Protein AF-A0A3P7KI62-F1 (afdb_monomer_lite)

Sequence (152 aa):
MSGDSGEGSSQSQPSQFEWELCRENVKPLKTGRRIDAINEALAHTTYGSKAETLANQKFNEMMGKCETADDPLKFCLEFCKWFEQTFPHGRQRLFYSLLWKVVHKYAKCPEYLDDERMLRIWENLADNSLGHGWEIYQHANTIGSLLRLAIV

Foldseek 3Di:
DDDDDDDDDDDDDPDPCPVVVCPVQQDDDPVDADPVLVVQLVVCPPDDPSVLVVLVVLLVVLVVCLVPDPDSLVSVVVSVVVCCSNPRGDDLVSLLVSLVVVCVPPLLPPVQLPPVSLVVSLVSNLVSVVPCSVVSVVVSVVSSSPVPPVPD

InterPro domains:
  IPR013212 Mad3/Bub1 homology region 1 [PF08311] (57-144)
  IPR013212 Mad3/Bub1 homology region 1 [SM00777] (51-151)
  IPR015661 Mitotic spindle checkpoint protein Bub1/Mad3 [PTHR14030] (18-129)

Organism: Strongylus vulgaris (NCBI:txid40348)

Radius of gyration: 21.15 Å; chains: 1; bounding box: 42×25×90 Å

pLDDT: mean 77.01, std 21.83, range [34.0, 98.0]

Secondary structure (DSSP, 8-state):
---------------TTHHHHTTTS----TT---HHHHHHHHH----THHHHHHHHHHHHHHHHHHTT-S-HHHHHHHHHHHHHHH-SSS-HHHHHHHHHHHHHHHTT-GGGTT-HHHHHHHHHHHHTSTT-HHHHHHHHHHTTTTTTTT--

Structure (mmCIF, N/CA/C/O backbone):
data_AF-A0A3P7KI62-F1
#
_entry.id   AF-A0A3P7KI62-F1
#
loop_
_atom_site.group_PDB
_atom_site.id
_atom_site.type_symbol
_atom_site.label_atom_id
_atom_site.label_alt_id
_atom_site.label_comp_id
_atom_site.label_asym_id
_atom_site.label_entity_id
_atom_site.label_seq_id
_atom_site.pdbx_PDB_ins_code
_atom_site.Cartn_x
_atom_site.Cartn_y
_atom_site.Cartn_z
_atom_site.occupancy
_atom_site.B_iso_or_equiv
_atom_site.auth_seq_id
_atom_site.auth_comp_id
_atom_site.auth_asym_id
_atom_site.auth_atom_id
_atom_site.pdbx_PDB_model_num
ATOM 1 N N . MET A 1 1 ? -17.156 3.854 66.771 1.00 38.97 1 MET A N 1
ATOM 2 C CA . MET A 1 1 ? -18.585 3.579 66.508 1.00 38.97 1 MET A CA 1
ATOM 3 C C . MET A 1 1 ? -19.069 4.748 65.669 1.00 38.97 1 MET A C 1
ATOM 5 O O . MET A 1 1 ? -18.986 5.852 66.175 1.00 38.97 1 MET A O 1
ATOM 9 N N . SER A 1 2 ? -19.441 4.684 64.398 1.00 38.88 2 SER A N 1
ATOM 10 C CA . SER A 1 2 ? -19.669 3.642 63.385 1.00 38.88 2 SER A CA 1
ATOM 11 C C . SER A 1 2 ? -19.630 4.429 62.047 1.00 38.88 2 SER A C 1
ATOM 13 O O . SER A 1 2 ? -20.034 5.584 62.048 1.00 38.88 2 SER A O 1
ATOM 15 N N . GLY A 1 3 ? -18.948 4.010 60.980 1.00 38.94 3 GLY A N 1
ATOM 16 C CA . GLY A 1 3 ? -19.389 2.991 60.025 1.00 38.94 3 GLY A CA 1
ATOM 17 C C . GLY A 1 3 ? -20.140 3.639 58.846 1.00 38.94 3 GLY A C 1
ATOM 18 O O . GLY A 1 3 ? -21.298 3.985 59.024 1.00 38.94 3 GLY A O 1
ATOM 19 N N . ASP A 1 4 ? -19.485 3.781 57.687 1.00 35.12 4 ASP A N 1
ATOM 20 C CA . ASP A 1 4 ? -20.095 4.052 56.364 1.00 35.12 4 ASP A CA 1
ATOM 21 C C . ASP A 1 4 ? -19.086 3.565 55.290 1.00 35.12 4 ASP A C 1
ATOM 23 O O . ASP A 1 4 ? -18.018 4.153 55.137 1.00 35.12 4 ASP A O 1
ATOM 27 N N . SER A 1 5 ? -19.109 2.297 54.848 1.00 43.84 5 SER A N 1
ATOM 28 C CA . SER A 1 5 ? -19.938 1.727 53.762 1.00 43.84 5 SER A CA 1
ATOM 29 C C . SER A 1 5 ? -19.820 2.571 52.481 1.00 43.84 5 SER A C 1
ATOM 31 O O . SER A 1 5 ? -20.516 3.552 52.324 1.00 43.84 5 SER A O 1
ATOM 33 N N . GLY A 1 6 ? -18.888 2.336 51.556 1.00 38.03 6 GLY A N 1
ATOM 34 C CA . GLY A 1 6 ? -18.730 1.094 50.800 1.00 38.03 6 GLY A CA 1
ATOM 35 C C . GLY A 1 6 ? -19.489 1.159 49.464 1.00 38.03 6 GLY A C 1
ATOM 36 O O . GLY A 1 6 ? -20.348 0.318 49.222 1.00 38.03 6 GLY A O 1
ATOM 37 N N . GLU A 1 7 ? -19.208 2.146 48.602 1.00 36.50 7 GLU A N 1
ATOM 38 C CA . GLU A 1 7 ? -19.772 2.210 47.243 1.00 36.50 7 GLU A CA 1
ATOM 39 C C . GLU A 1 7 ? -19.039 1.237 46.306 1.00 36.50 7 GLU A C 1
ATOM 41 O O . GLU A 1 7 ? -17.955 1.503 45.786 1.00 36.50 7 GLU A O 1
ATOM 46 N N . GLY A 1 8 ? -19.650 0.069 46.100 1.00 34.00 8 GLY A N 1
ATOM 47 C CA . GLY A 1 8 ? -19.269 -0.879 45.060 1.00 34.00 8 GLY A CA 1
ATOM 48 C C . GLY A 1 8 ? -19.685 -0.358 43.686 1.00 34.00 8 GLY A C 1
ATOM 49 O O . GLY A 1 8 ? -20.855 -0.425 43.313 1.00 34.00 8 GLY A O 1
ATOM 50 N N . SER A 1 9 ? -18.717 0.142 42.918 1.00 36.84 9 SER A N 1
ATOM 51 C CA . SER A 1 9 ? -18.904 0.459 41.502 1.00 36.84 9 SER A CA 1
ATOM 52 C C . SER A 1 9 ? -19.195 -0.837 40.742 1.00 36.84 9 SER A C 1
ATOM 54 O O . SER A 1 9 ? -18.343 -1.720 40.631 1.00 36.84 9 SER A O 1
ATOM 56 N N . SER A 1 10 ? -20.436 -0.980 40.278 1.00 39.41 10 SER A N 1
ATOM 57 C CA . SER A 1 10 ? -20.896 -2.132 39.506 1.00 39.41 10 SER A CA 1
ATOM 58 C C . SER A 1 10 ? -20.161 -2.165 38.167 1.00 39.41 10 SER A C 1
ATOM 60 O O . SER A 1 10 ? -20.493 -1.419 37.249 1.00 39.41 10 SER A O 1
ATOM 62 N N . GLN A 1 11 ? -19.145 -3.023 38.059 1.00 39.81 11 GLN A N 1
ATOM 63 C CA . GLN A 1 11 ? -18.548 -3.381 36.778 1.00 39.81 11 GLN A CA 1
ATOM 64 C C . GLN A 1 11 ? -19.607 -4.109 35.946 1.00 39.81 11 GLN A C 1
ATOM 66 O O . GLN A 1 11 ? -19.951 -5.261 36.215 1.00 39.81 11 GLN A O 1
ATOM 71 N N . SER A 1 12 ? -20.142 -3.420 34.942 1.00 45.00 12 SER A N 1
ATOM 72 C CA . SER A 1 12 ? -20.958 -4.013 33.891 1.00 45.00 12 SER A CA 1
ATOM 73 C C . SER A 1 12 ? -20.132 -5.074 33.162 1.00 45.00 12 SER A C 1
ATOM 75 O O . SER A 1 12 ? -19.162 -4.772 32.468 1.00 45.00 12 SER A O 1
ATOM 77 N N . GLN A 1 13 ? -20.503 -6.339 33.358 1.00 43.16 13 GLN A N 1
ATOM 78 C CA . GLN A 1 13 ? -19.991 -7.463 32.578 1.00 43.16 13 GLN A CA 1
ATOM 79 C C . GLN A 1 13 ? -20.260 -7.205 31.083 1.00 43.16 13 GLN A C 1
ATOM 81 O O . GLN A 1 13 ? -21.375 -6.790 30.748 1.00 43.16 13 GLN A O 1
ATOM 86 N N . PRO A 1 14 ? -19.291 -7.445 30.179 1.00 41.69 14 PRO A N 1
ATOM 87 C CA . PRO A 1 14 ? -19.517 -7.302 28.747 1.00 41.69 14 PRO A CA 1
ATOM 88 C C . PRO A 1 14 ? -20.586 -8.311 28.317 1.00 41.69 14 PRO A C 1
ATOM 90 O O . PRO A 1 14 ? -20.414 -9.525 28.436 1.00 41.69 14 PRO A O 1
ATOM 93 N N . SER A 1 15 ? -21.734 -7.795 27.878 1.00 46.56 15 SER A N 1
ATOM 94 C CA . SER A 1 15 ? -22.857 -8.611 27.435 1.00 46.56 15 SER A CA 1
ATOM 95 C C . SER A 1 15 ? -22.438 -9.478 26.250 1.00 46.56 15 SER A C 1
ATOM 97 O O . SER A 1 15 ? -21.866 -8.977 25.283 1.00 46.56 15 SER A O 1
ATOM 99 N N . GLN A 1 16 ? -22.796 -10.760 26.308 1.00 47.66 16 GLN A N 1
ATOM 100 C CA . GLN A 1 16 ? -22.529 -11.855 25.359 1.00 47.66 16 GLN A CA 1
ATOM 101 C C . GLN A 1 16 ? -23.046 -11.630 23.912 1.00 47.66 16 GLN A C 1
ATOM 103 O O . GLN A 1 16 ? -23.108 -12.563 23.116 1.00 47.66 16 GLN A O 1
ATOM 108 N N . PHE A 1 17 ? -23.414 -10.398 23.558 1.00 45.78 17 PHE A N 1
ATOM 109 C CA . PHE A 1 17 ? -24.143 -10.008 22.353 1.00 45.78 17 PHE A CA 1
ATOM 110 C C . PHE A 1 17 ? -23.451 -8.915 21.519 1.00 45.78 17 PHE A C 1
ATOM 112 O O . PHE A 1 17 ? -23.975 -8.531 20.477 1.00 45.78 17 PHE A O 1
ATOM 119 N N . GLU A 1 18 ? -22.253 -8.445 21.890 1.00 51.44 18 GLU A N 1
ATOM 120 C CA . GLU A 1 18 ? -21.515 -7.471 21.058 1.00 51.44 18 GLU A CA 1
ATOM 121 C C . GLU A 1 18 ? -21.173 -8.020 19.659 1.00 51.44 18 GLU A C 1
ATOM 123 O O . GLU A 1 18 ? -21.151 -7.276 18.679 1.00 51.44 18 GLU A O 1
ATOM 128 N N . TRP A 1 19 ? -20.998 -9.341 19.532 1.00 51.25 19 TRP A N 1
ATOM 129 C CA . TRP A 1 19 ? -20.754 -10.001 18.247 1.00 51.25 19 TRP A CA 1
ATOM 130 C C . TRP A 1 19 ? -21.952 -9.913 17.285 1.00 51.25 19 TRP A C 1
ATOM 132 O O . TRP A 1 19 ? -21.752 -9.925 16.069 1.00 51.25 19 TRP A O 1
ATOM 142 N N . GLU A 1 20 ? -23.185 -9.790 17.793 1.00 51.38 20 GLU A N 1
ATOM 143 C CA . GLU A 1 20 ? -24.384 -9.673 16.955 1.00 51.38 20 GLU A CA 1
ATOM 144 C C . GLU A 1 20 ? -24.512 -8.284 16.324 1.00 51.38 20 GLU A C 1
ATOM 146 O O . GLU A 1 20 ? -24.945 -8.186 15.176 1.00 51.38 20 GLU A O 1
ATOM 151 N N . LEU A 1 21 ? -24.045 -7.238 17.017 1.00 51.09 21 LEU A N 1
ATOM 152 C CA . LEU A 1 21 ? -24.010 -5.850 16.531 1.00 51.09 21 LEU A CA 1
ATOM 153 C C . LEU A 1 21 ? -22.943 -5.616 15.449 1.00 51.09 21 LEU A C 1
ATOM 155 O O . LEU A 1 21 ? -23.073 -4.706 14.631 1.00 51.09 21 LEU A O 1
ATOM 159 N N . CYS A 1 22 ? -21.894 -6.442 15.400 1.00 46.94 22 CYS A N 1
ATOM 160 C CA . CYS A 1 22 ? -20.829 -6.321 14.401 1.00 46.94 22 CYS A CA 1
ATOM 161 C C . CYS A 1 22 ? -21.088 -7.108 13.108 1.00 46.94 22 CYS A C 1
ATOM 163 O O . CYS A 1 22 ? -20.326 -6.945 12.154 1.00 46.94 22 CYS A O 1
ATOM 165 N N . ARG A 1 23 ? -22.142 -7.937 13.031 1.00 46.59 23 ARG A N 1
ATOM 166 C CA . ARG A 1 23 ? -22.407 -8.762 11.835 1.00 46.59 23 ARG A CA 1
ATOM 167 C C . ARG A 1 23 ? -22.720 -7.941 10.581 1.00 46.59 23 ARG A C 1
ATOM 169 O O . ARG A 1 23 ? -22.353 -8.374 9.494 1.00 46.59 23 ARG A O 1
ATOM 176 N N . GLU A 1 24 ? -23.327 -6.762 10.714 1.00 45.81 24 GLU A N 1
ATOM 177 C CA . GLU A 1 24 ? -23.749 -5.956 9.555 1.00 45.81 24 GLU A CA 1
ATOM 178 C C . GLU A 1 24 ? -22.660 -5.031 8.974 1.00 45.81 24 GLU A C 1
ATOM 180 O O . GLU A 1 24 ? -22.816 -4.545 7.859 1.00 45.81 24 GLU A O 1
ATOM 185 N N . ASN A 1 25 ? -21.527 -4.816 9.662 1.00 49.38 25 ASN A N 1
ATOM 186 C CA . ASN A 1 25 ? -20.510 -3.825 9.252 1.00 49.38 25 ASN A CA 1
ATOM 187 C C . ASN A 1 25 ? -19.210 -4.423 8.680 1.00 49.38 25 ASN A C 1
ATOM 189 O O . ASN A 1 25 ? -18.296 -3.700 8.275 1.00 49.38 25 ASN A O 1
ATOM 193 N N . VAL A 1 26 ? -19.115 -5.748 8.607 1.00 50.25 26 VAL A N 1
ATOM 194 C CA . VAL A 1 26 ? -17.944 -6.469 8.098 1.00 50.25 26 VAL A CA 1
ATOM 195 C C . VAL A 1 26 ? -17.918 -6.370 6.570 1.00 50.25 26 VAL A C 1
ATOM 197 O O . VAL A 1 26 ? -18.668 -7.067 5.893 1.00 50.25 26 VAL A O 1
ATOM 200 N N . LYS A 1 27 ? -17.005 -5.562 6.002 1.00 52.53 27 LYS A N 1
ATOM 201 C CA . LYS A 1 27 ? -16.694 -5.641 4.560 1.00 52.53 27 LYS A CA 1
ATOM 202 C C . LYS A 1 27 ? -16.353 -7.104 4.220 1.00 52.53 27 LYS A C 1
ATOM 204 O O . LYS A 1 27 ? -15.416 -7.641 4.831 1.00 52.53 27 LYS A O 1
ATOM 209 N N . PRO A 1 28 ? -17.063 -7.759 3.286 1.00 49.50 28 PRO A N 1
ATOM 210 C CA . PRO A 1 28 ? -16.681 -9.088 2.835 1.00 49.50 28 PRO A CA 1
ATOM 211 C C . PRO A 1 28 ? -15.280 -9.003 2.222 1.00 49.50 28 PRO A C 1
ATOM 213 O O . PRO A 1 28 ? -15.081 -8.332 1.211 1.00 49.50 28 PRO A O 1
ATOM 216 N N . LEU A 1 29 ? -14.289 -9.633 2.855 1.00 52.78 29 LEU A N 1
ATOM 217 C CA . LEU A 1 29 ? -12.970 -9.799 2.245 1.00 52.78 29 LEU A CA 1
ATOM 218 C C . LEU A 1 29 ? -13.045 -10.997 1.301 1.00 52.78 29 LEU A C 1
ATOM 220 O O . LEU A 1 29 ? -13.525 -12.060 1.699 1.00 52.78 29 LEU A O 1
ATOM 224 N N . LYS A 1 30 ? -12.532 -10.850 0.076 1.00 48.75 30 LYS A N 1
ATOM 225 C CA . LYS A 1 30 ? -12.565 -11.895 -0.967 1.00 48.75 30 LYS A CA 1
ATOM 226 C C . LYS A 1 30 ? -11.851 -13.201 -0.560 1.00 48.75 30 LYS A C 1
ATOM 228 O O . LYS A 1 30 ? -12.060 -14.220 -1.204 1.00 48.75 30 LYS A O 1
ATOM 233 N N . THR A 1 31 ? -11.041 -13.194 0.504 1.00 48.09 31 THR A N 1
ATOM 234 C CA . THR A 1 31 ? -10.217 -14.338 0.946 1.00 48.09 31 THR A CA 1
ATOM 235 C C . THR A 1 31 ? -10.523 -14.848 2.363 1.00 48.09 31 THR A C 1
ATOM 237 O O . THR A 1 31 ? -9.773 -15.671 2.882 1.00 48.09 31 THR A O 1
ATOM 240 N N . GLY A 1 32 ? -11.600 -14.385 3.011 1.00 53.75 32 GLY A N 1
ATOM 241 C CA . GLY A 1 32 ? -11.902 -14.733 4.410 1.00 53.75 32 GLY A CA 1
ATOM 242 C C . GLY A 1 32 ? -10.949 -14.083 5.433 1.00 53.75 32 GLY A C 1
ATOM 243 O O . GLY A 1 32 ? -9.934 -13.487 5.073 1.00 53.75 32 GLY A O 1
ATOM 244 N N . ARG A 1 33 ? -11.294 -14.148 6.729 1.00 61.47 33 ARG A N 1
ATOM 245 C CA . ARG A 1 33 ? -10.508 -13.580 7.849 1.00 61.47 33 ARG A CA 1
ATOM 246 C C . ARG A 1 33 ? -10.012 -14.682 8.778 1.00 61.47 33 ARG A C 1
ATOM 248 O O . ARG A 1 33 ? -10.733 -15.640 9.038 1.00 61.47 33 ARG A O 1
ATOM 255 N N . ARG A 1 34 ? -8.812 -14.510 9.341 1.00 60.78 34 ARG A N 1
ATOM 256 C CA . ARG A 1 34 ? -8.352 -15.324 10.476 1.00 60.78 34 ARG A CA 1
ATOM 257 C C . ARG A 1 34 ? -9.121 -14.922 11.737 1.00 60.78 34 ARG A C 1
ATOM 259 O O . ARG A 1 34 ? -9.244 -13.733 12.013 1.00 60.78 34 ARG A O 1
ATOM 266 N N . ILE A 1 35 ? -9.600 -15.905 12.500 1.00 55.03 35 ILE A N 1
ATOM 267 C CA . ILE A 1 35 ? -10.391 -15.693 13.727 1.00 55.03 35 ILE A CA 1
ATOM 268 C C . ILE A 1 35 ? -9.589 -14.902 14.777 1.00 55.03 35 ILE A C 1
ATOM 270 O O . ILE A 1 35 ? -10.132 -13.993 15.398 1.00 55.03 35 ILE A O 1
ATOM 274 N N . ASP A 1 36 ? -8.284 -15.159 14.894 1.00 55.53 36 ASP A N 1
ATOM 275 C CA . ASP A 1 36 ? -7.394 -14.446 15.827 1.00 55.53 36 ASP A CA 1
ATOM 276 C C . ASP A 1 36 ? -7.367 -12.931 15.568 1.00 55.53 36 ASP A C 1
ATOM 278 O O . ASP A 1 36 ? -7.424 -12.138 16.503 1.00 55.53 36 ASP A O 1
ATOM 282 N N . ALA A 1 37 ? -7.366 -12.526 14.293 1.00 55.09 37 ALA A N 1
ATOM 283 C CA . ALA A 1 37 ? -7.365 -11.119 13.896 1.00 55.09 37 ALA A CA 1
ATOM 284 C C . ALA A 1 37 ? -8.700 -10.426 14.208 1.00 55.09 37 ALA A C 1
ATOM 286 O O . ALA A 1 37 ? -8.725 -9.231 14.485 1.00 55.09 37 ALA A O 1
ATOM 287 N N . ILE A 1 38 ? -9.813 -11.170 14.195 1.00 55.94 38 ILE A N 1
ATOM 288 C CA . ILE A 1 38 ? -11.115 -10.643 14.621 1.00 55.94 38 ILE A CA 1
ATOM 289 C C . ILE A 1 38 ? -11.081 -10.364 16.127 1.00 55.94 38 ILE A C 1
ATOM 291 O O . ILE A 1 38 ? -11.469 -9.278 16.546 1.00 55.94 38 ILE A O 1
ATOM 295 N N . ASN A 1 39 ? -10.574 -11.305 16.927 1.00 54.84 39 ASN A N 1
ATOM 296 C CA . ASN A 1 39 ? -10.475 -11.143 18.379 1.00 54.84 39 ASN A CA 1
ATOM 297 C C . ASN A 1 39 ? -9.545 -9.984 18.764 1.00 54.84 39 ASN A C 1
ATOM 299 O O . ASN A 1 39 ? -9.877 -9.198 19.648 1.00 54.84 39 ASN A O 1
ATOM 303 N N . GLU A 1 40 ? -8.416 -9.838 18.071 1.00 57.41 40 GLU A N 1
ATOM 304 C CA . GLU A 1 40 ? -7.474 -8.740 18.292 1.00 57.41 40 GLU A CA 1
ATOM 305 C C . GLU A 1 40 ? -8.065 -7.382 17.879 1.00 57.41 40 GLU A C 1
ATOM 307 O O . GLU A 1 40 ? -7.937 -6.414 18.623 1.00 57.41 40 GLU A O 1
ATOM 312 N N . ALA A 1 41 ? -8.791 -7.305 16.758 1.00 55.06 41 ALA A N 1
ATOM 313 C CA . ALA A 1 41 ? -9.471 -6.080 16.328 1.00 55.06 41 ALA A CA 1
ATOM 314 C C . ALA A 1 41 ? -10.652 -5.685 17.237 1.00 55.06 41 ALA A C 1
ATOM 316 O O . ALA A 1 41 ? -10.918 -4.495 17.408 1.00 55.06 41 ALA A O 1
ATOM 317 N N . LEU A 1 42 ? -11.353 -6.659 17.830 1.00 55.06 42 LEU A N 1
ATOM 318 C CA . LEU A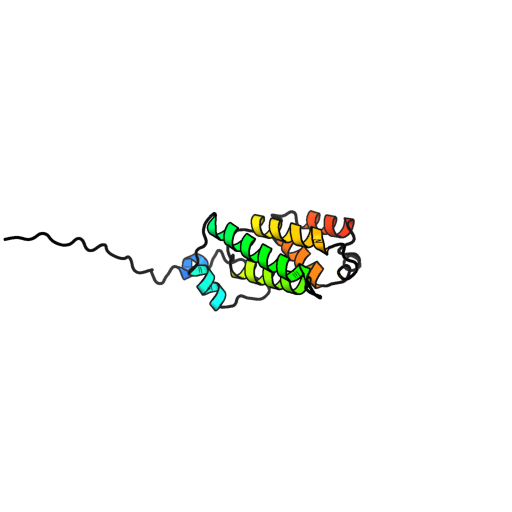 1 42 ? -12.411 -6.413 18.818 1.00 55.06 42 LEU A CA 1
ATOM 319 C C . LEU A 1 42 ? -11.822 -5.932 20.156 1.00 55.06 42 LEU A C 1
ATOM 321 O O . LEU A 1 42 ? -12.307 -4.953 20.724 1.00 55.06 42 LEU A O 1
ATOM 325 N N . ALA A 1 43 ? -10.738 -6.561 20.625 1.00 54.81 43 ALA A N 1
ATOM 326 C CA . ALA A 1 43 ? -10.041 -6.179 21.856 1.00 54.81 43 ALA A CA 1
ATOM 327 C C . ALA A 1 43 ? -9.340 -4.815 21.730 1.00 54.81 43 ALA A C 1
ATOM 329 O O . ALA A 1 43 ? -9.387 -3.984 22.639 1.00 54.81 43 ALA A O 1
ATOM 330 N N . HIS A 1 44 ? -8.727 -4.553 20.575 1.00 52.50 44 HIS A N 1
ATOM 331 C CA . HIS A 1 44 ? -8.110 -3.281 20.223 1.00 52.50 44 HIS A CA 1
ATOM 332 C C . HIS A 1 44 ? -9.058 -2.462 19.370 1.00 52.50 44 HIS A C 1
ATOM 334 O O . HIS A 1 44 ? -8.822 -2.158 18.200 1.00 52.50 44 HIS A O 1
ATOM 340 N N . THR A 1 45 ? -10.118 -2.025 20.028 1.00 51.56 45 THR A N 1
ATOM 341 C CA . THR A 1 45 ? -10.909 -0.886 19.613 1.00 51.56 45 THR A CA 1
ATOM 342 C C . THR A 1 45 ? -9.996 0.355 19.502 1.00 51.56 45 THR A C 1
ATOM 344 O O . THR A 1 45 ? -9.828 1.167 20.414 1.00 51.56 45 THR A O 1
ATOM 347 N N . THR A 1 46 ? -9.290 0.471 18.378 1.00 53.19 46 THR A N 1
ATOM 348 C CA . THR A 1 46 ? -8.255 1.483 18.167 1.00 53.19 46 THR A CA 1
ATOM 349 C C . THR A 1 46 ? -8.934 2.722 17.585 1.00 53.19 46 THR A C 1
ATOM 351 O O . THR A 1 46 ? -8.844 3.040 16.398 1.00 53.19 46 THR A O 1
ATOM 354 N N . TYR A 1 47 ? -9.723 3.408 18.411 1.00 56.56 47 TYR A N 1
ATOM 355 C CA . TYR A 1 47 ? -10.439 4.609 17.986 1.00 56.56 47 TYR A CA 1
ATOM 356 C C . TYR A 1 47 ? -9.507 5.835 17.919 1.00 56.56 47 TYR A C 1
ATOM 358 O O . TYR A 1 47 ? -8.563 5.988 18.696 1.00 56.56 47 TYR A O 1
ATOM 366 N N . GLY A 1 48 ? -9.774 6.731 16.961 1.00 66.56 48 GLY A N 1
ATOM 367 C CA . GLY A 1 48 ? -9.125 8.046 16.852 1.00 66.56 48 GLY A CA 1
ATOM 368 C C . GLY A 1 48 ? -7.631 8.038 16.485 1.00 66.56 48 GLY A C 1
ATOM 369 O O . GLY A 1 48 ? -7.187 7.247 15.647 1.00 66.56 48 GLY A O 1
ATOM 370 N N . SER A 1 49 ? -6.870 8.955 17.092 1.00 74.00 49 SER A N 1
ATOM 371 C CA . SER A 1 49 ? -5.455 9.243 16.790 1.00 74.00 49 SER A CA 1
ATOM 372 C C . SER A 1 49 ? -4.516 8.044 17.001 1.00 74.00 49 SER A C 1
ATOM 374 O O . SER A 1 49 ? -3.586 7.855 16.222 1.00 74.00 49 SER A O 1
ATOM 376 N N . LYS A 1 50 ? -4.796 7.160 17.971 1.00 81.81 50 LYS A N 1
ATOM 377 C CA . LYS A 1 50 ? -3.928 6.004 18.272 1.00 81.81 50 LYS A CA 1
ATOM 378 C C . LYS A 1 50 ? -3.790 5.024 17.101 1.00 81.81 50 LYS A C 1
ATOM 380 O O . LYS A 1 50 ? -2.702 4.511 16.871 1.00 81.81 50 LYS A O 1
ATOM 385 N N . ALA A 1 51 ? -4.857 4.797 16.333 1.00 82.88 51 ALA A N 1
ATOM 386 C CA . ALA A 1 51 ? -4.807 3.922 15.156 1.00 82.88 51 ALA A CA 1
ATOM 387 C C . ALA A 1 51 ? -4.019 4.531 14.001 1.00 82.88 51 ALA A C 1
ATOM 389 O O . ALA A 1 51 ? -3.336 3.815 13.278 1.00 82.88 51 ALA A O 1
ATOM 390 N N . GLU A 1 52 ? -4.107 5.849 13.826 1.00 89.31 52 GLU A N 1
ATOM 391 C CA . GLU A 1 52 ? -3.316 6.538 12.812 1.00 89.31 52 GLU A CA 1
ATOM 392 C C . GLU A 1 52 ? -1.830 6.485 13.161 1.00 89.31 52 GLU A C 1
ATOM 394 O O . GLU A 1 52 ? -1.014 6.168 12.298 1.00 89.31 52 GLU A O 1
ATOM 399 N N . THR A 1 53 ? -1.487 6.693 14.434 1.00 90.94 53 THR A N 1
ATOM 400 C CA . THR A 1 53 ? -0.123 6.500 14.933 1.00 90.94 53 THR A CA 1
ATOM 401 C C . THR A 1 53 ? 0.357 5.069 14.699 1.00 90.94 53 THR A C 1
ATOM 403 O O . THR A 1 53 ? 1.426 4.890 14.126 1.00 90.94 53 THR A O 1
ATOM 406 N N . LEU A 1 54 ? -0.441 4.058 15.060 1.00 92.38 54 LEU A N 1
ATOM 407 C CA . LEU A 1 54 ? -0.094 2.646 14.862 1.00 92.38 54 LEU A CA 1
ATOM 408 C C . LEU A 1 54 ? 0.130 2.307 13.379 1.00 92.38 54 LEU A C 1
ATOM 410 O O . LEU A 1 54 ? 1.130 1.686 13.028 1.00 92.38 54 LEU A O 1
ATOM 414 N N . ALA A 1 55 ? -0.769 2.748 12.497 1.00 93.88 55 ALA A N 1
ATOM 415 C CA . ALA A 1 55 ? -0.647 2.525 11.060 1.00 93.88 55 ALA A CA 1
ATOM 416 C C . ALA A 1 55 ? 0.601 3.193 10.473 1.00 93.88 55 ALA A C 1
ATOM 418 O O . ALA A 1 55 ? 1.327 2.561 9.708 1.00 93.88 55 ALA A O 1
ATOM 419 N N . ASN A 1 56 ? 0.879 4.446 10.847 1.00 95.44 56 ASN A N 1
ATOM 420 C CA . ASN A 1 56 ? 2.069 5.158 10.380 1.00 95.44 56 ASN A CA 1
ATOM 421 C C . ASN A 1 56 ? 3.360 4.546 10.939 1.00 95.44 56 ASN A C 1
ATOM 423 O O . ASN A 1 56 ? 4.336 4.433 10.204 1.00 95.44 56 ASN A O 1
ATOM 427 N N . GLN A 1 57 ? 3.373 4.105 12.200 1.00 96.19 57 GLN A N 1
ATOM 428 C CA . GLN A 1 57 ? 4.507 3.376 12.776 1.00 96.19 57 GLN A CA 1
ATOM 429 C C . GLN A 1 57 ? 4.779 2.098 11.986 1.00 96.19 57 GLN A C 1
ATOM 431 O O . GLN A 1 57 ? 5.895 1.901 11.504 1.00 96.19 57 GLN A O 1
ATOM 436 N N . LYS A 1 58 ? 3.744 1.280 11.758 1.00 96.88 58 LYS A N 1
ATOM 437 C CA . LYS A 1 58 ? 3.893 0.034 11.006 1.00 96.88 58 LYS A CA 1
ATOM 438 C C . LYS A 1 58 ? 4.322 0.265 9.560 1.00 96.88 58 LYS A C 1
ATOM 440 O O . LYS A 1 58 ? 5.123 -0.496 9.020 1.00 96.88 58 LYS A O 1
ATOM 445 N N . PHE A 1 59 ? 3.814 1.330 8.947 1.00 98.00 59 PHE A N 1
ATOM 446 C CA . PHE A 1 59 ? 4.212 1.752 7.612 1.00 98.00 59 PHE A CA 1
ATOM 447 C C . PHE A 1 59 ? 5.692 2.147 7.562 1.00 98.00 59 PHE A C 1
ATOM 449 O O . PHE A 1 59 ? 6.416 1.680 6.690 1.00 98.00 59 PHE A O 1
ATOM 456 N N . ASN A 1 60 ? 6.164 2.951 8.516 1.00 97.88 60 ASN A N 1
ATOM 457 C CA . ASN A 1 60 ? 7.563 3.376 8.575 1.00 97.88 60 ASN A CA 1
ATOM 458 C C . ASN A 1 60 ? 8.510 2.190 8.810 1.00 97.88 60 ASN A C 1
ATOM 460 O O . ASN A 1 60 ? 9.543 2.103 8.153 1.00 97.88 60 ASN A O 1
ATOM 464 N N . GLU A 1 61 ? 8.142 1.244 9.682 1.00 97.56 61 GLU A N 1
ATOM 465 C CA . GLU A 1 61 ? 8.887 -0.011 9.865 1.00 97.56 61 GLU A CA 1
ATOM 466 C C . GLU A 1 61 ? 8.993 -0.806 8.559 1.00 97.56 61 GLU A C 1
ATOM 468 O O . GLU A 1 61 ? 10.064 -1.302 8.211 1.00 97.56 61 GLU A O 1
ATOM 473 N N . MET A 1 62 ? 7.879 -0.937 7.832 1.00 97.75 62 MET A N 1
ATOM 474 C CA . MET A 1 62 ? 7.847 -1.614 6.538 1.00 97.75 62 MET A CA 1
ATOM 475 C C . MET A 1 62 ? 8.749 -0.902 5.524 1.00 97.75 62 MET A C 1
ATOM 477 O O . MET A 1 62 ? 9.561 -1.558 4.873 1.00 97.75 62 MET A O 1
ATOM 481 N N . MET A 1 63 ? 8.668 0.427 5.430 1.00 97.50 63 MET A N 1
ATOM 482 C CA . MET A 1 63 ? 9.482 1.207 4.497 1.00 97.50 63 MET A CA 1
ATOM 483 C C . MET A 1 63 ? 10.974 1.111 4.814 1.00 97.50 63 MET A C 1
ATOM 485 O O . MET A 1 63 ? 11.757 0.949 3.884 1.00 97.50 63 MET A O 1
ATOM 489 N N . GLY A 1 64 ? 11.356 1.125 6.095 1.00 97.12 64 GLY A N 1
ATOM 490 C CA . GLY A 1 64 ? 12.745 0.921 6.513 1.00 97.12 64 GLY A CA 1
ATOM 491 C C . GLY A 1 64 ? 13.278 -0.464 6.134 1.00 97.12 64 GLY A C 1
ATOM 492 O O . GLY A 1 64 ? 14.403 -0.581 5.664 1.00 97.12 64 GLY A O 1
ATOM 493 N N . LYS A 1 65 ? 12.458 -1.521 6.241 1.00 95.81 65 LYS A N 1
ATOM 494 C CA . LYS A 1 65 ? 12.835 -2.858 5.741 1.00 95.81 65 LYS A CA 1
ATOM 495 C C . LYS A 1 65 ? 13.008 -2.880 4.225 1.00 95.81 65 LYS A C 1
ATOM 497 O O . LYS A 1 65 ? 13.894 -3.562 3.728 1.00 95.81 65 LYS A O 1
ATOM 502 N N . CYS A 1 66 ? 12.180 -2.137 3.495 1.00 95.38 66 CYS A N 1
ATOM 503 C CA . CYS A 1 66 ? 12.263 -2.083 2.040 1.00 95.38 66 CYS A CA 1
ATOM 504 C C . CYS A 1 66 ? 13.544 -1.415 1.520 1.00 95.38 66 CYS A C 1
ATOM 506 O O . CYS A 1 66 ? 13.897 -1.638 0.371 1.00 95.38 66 CYS A O 1
ATOM 508 N N . GLU A 1 67 ? 14.225 -0.583 2.312 1.00 93.69 67 GLU A N 1
ATOM 509 C CA . GLU A 1 67 ? 15.446 0.110 1.867 1.00 93.69 67 GLU A CA 1
ATOM 510 C C . GLU A 1 67 ? 16.637 -0.830 1.665 1.00 93.69 67 GLU A C 1
ATOM 512 O O . GLU A 1 67 ? 17.516 -0.532 0.862 1.00 93.69 67 GLU A O 1
ATOM 517 N N . THR A 1 68 ? 16.661 -1.959 2.372 1.00 93.19 68 THR A N 1
ATOM 518 C CA . THR A 1 68 ? 17.747 -2.947 2.311 1.00 93.19 68 THR A CA 1
ATOM 519 C C . THR A 1 68 ? 17.292 -4.300 1.772 1.00 93.19 68 THR A C 1
ATOM 521 O O . THR A 1 68 ? 18.080 -5.241 1.730 1.00 93.19 68 THR A O 1
ATOM 524 N N . ALA A 1 69 ? 16.021 -4.416 1.388 1.00 93.31 69 ALA A N 1
ATOM 525 C CA . ALA A 1 69 ? 15.447 -5.648 0.880 1.00 93.31 69 ALA A CA 1
ATOM 526 C C . ALA A 1 69 ? 15.696 -5.813 -0.620 1.00 93.31 69 ALA A C 1
ATOM 528 O O . ALA A 1 69 ? 15.487 -4.878 -1.387 1.00 93.31 69 ALA A O 1
ATOM 529 N N . ASP A 1 70 ? 15.993 -7.046 -1.031 1.00 92.00 70 ASP A N 1
ATOM 530 C CA . ASP A 1 70 ? 15.995 -7.437 -2.446 1.00 92.00 70 ASP A CA 1
ATOM 531 C C . ASP A 1 70 ? 14.573 -7.465 -3.038 1.00 92.00 70 ASP A C 1
ATOM 533 O O . ASP A 1 70 ? 14.391 -7.297 -4.239 1.00 92.00 70 ASP A O 1
ATOM 537 N N . ASP A 1 71 ? 13.553 -7.670 -2.190 1.00 93.81 71 ASP A N 1
ATOM 538 C CA . ASP A 1 71 ? 12.139 -7.730 -2.585 1.00 93.81 71 ASP A CA 1
ATOM 539 C C . ASP A 1 71 ? 11.224 -6.837 -1.708 1.00 93.81 71 ASP A C 1
ATOM 541 O O . ASP A 1 71 ? 10.498 -7.323 -0.830 1.00 93.81 71 ASP A O 1
ATOM 545 N N . PRO A 1 72 ? 11.247 -5.507 -1.921 1.00 96.19 72 PRO A N 1
ATOM 546 C CA . PRO A 1 72 ? 10.385 -4.531 -1.249 1.00 96.19 72 PRO A CA 1
ATOM 547 C C . PRO A 1 72 ? 8.878 -4.818 -1.323 1.00 96.19 72 PRO A C 1
ATOM 549 O O . PRO A 1 72 ? 8.153 -4.605 -0.343 1.00 96.19 72 PRO A O 1
ATOM 552 N N . LEU A 1 73 ? 8.369 -5.304 -2.464 1.00 95.81 73 LEU A N 1
ATOM 553 C CA . LEU A 1 73 ? 6.923 -5.488 -2.653 1.00 95.81 73 LEU A CA 1
ATOM 554 C C . LEU A 1 73 ? 6.339 -6.561 -1.738 1.00 95.81 73 LEU A C 1
ATOM 556 O O . LEU A 1 73 ? 5.181 -6.448 -1.326 1.00 95.81 73 LEU A O 1
ATOM 560 N N . LYS A 1 74 ? 7.136 -7.563 -1.354 1.00 95.88 74 LYS A N 1
ATOM 561 C CA . LYS A 1 74 ? 6.729 -8.552 -0.352 1.00 95.88 74 LYS A CA 1
ATOM 562 C C . LYS A 1 74 ? 6.311 -7.884 0.957 1.00 95.88 74 LYS A C 1
ATOM 564 O O . LYS A 1 74 ? 5.218 -8.150 1.458 1.00 95.88 74 LYS A O 1
ATOM 569 N N . PHE A 1 75 ? 7.136 -6.978 1.479 1.00 97.69 75 PHE A N 1
ATOM 570 C CA . PHE A 1 75 ? 6.839 -6.265 2.722 1.00 97.69 75 PHE A CA 1
ATOM 571 C C . PHE A 1 75 ? 5.649 -5.311 2.568 1.00 97.69 75 PHE A C 1
ATOM 573 O O . PHE A 1 75 ? 4.845 -5.174 3.491 1.00 97.69 75 PHE A O 1
ATOM 580 N N . CYS A 1 76 ? 5.483 -4.704 1.390 1.00 97.56 76 CYS A N 1
ATOM 581 C CA . CYS A 1 76 ? 4.319 -3.871 1.084 1.00 97.56 76 CYS A CA 1
ATOM 582 C C . CYS A 1 76 ? 3.009 -4.679 1.138 1.00 97.56 76 CYS A C 1
ATOM 584 O O . CYS A 1 76 ? 2.024 -4.226 1.722 1.00 97.56 76 CYS A O 1
ATOM 586 N N . LEU A 1 77 ? 2.989 -5.894 0.582 1.00 96.50 77 LEU A N 1
ATOM 587 C CA . LEU A 1 77 ? 1.820 -6.778 0.636 1.00 96.50 77 LEU A CA 1
ATOM 588 C C . LEU A 1 77 ? 1.555 -7.331 2.039 1.00 96.50 77 LEU A C 1
ATOM 590 O O . LEU A 1 77 ? 0.397 -7.453 2.439 1.00 96.50 77 LEU A O 1
ATOM 594 N N . GLU A 1 78 ? 2.601 -7.652 2.801 1.00 96.38 78 GLU A N 1
ATOM 595 C CA . GLU A 1 78 ? 2.465 -8.015 4.216 1.00 96.38 78 GLU A CA 1
ATOM 596 C C . GLU A 1 78 ? 1.837 -6.871 5.021 1.00 96.38 78 GLU A C 1
ATOM 598 O O . GLU A 1 78 ? 0.933 -7.110 5.823 1.00 96.38 78 GLU A O 1
ATOM 603 N N . PHE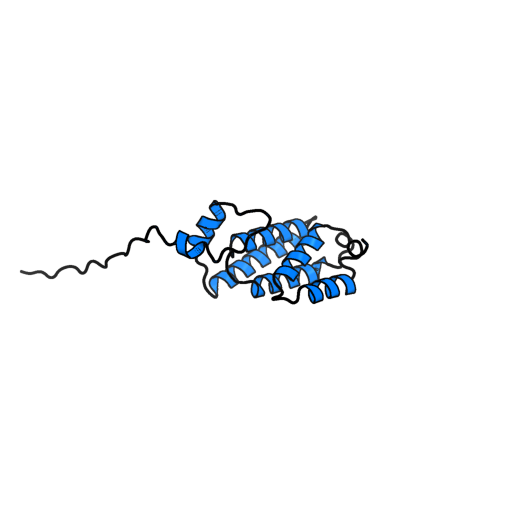 A 1 79 ? 2.242 -5.626 4.752 1.00 97.19 79 PHE A N 1
ATOM 604 C CA . PHE A 1 79 ? 1.617 -4.445 5.340 1.00 97.19 79 PHE A CA 1
ATOM 605 C C . PHE A 1 79 ? 0.146 -4.298 4.932 1.00 97.19 79 PHE A C 1
ATOM 607 O O . PHE A 1 79 ? -0.679 -4.025 5.800 1.00 97.19 79 PHE A O 1
ATOM 614 N N . CYS A 1 80 ? -0.205 -4.523 3.659 1.00 95.31 80 CYS A N 1
ATOM 615 C CA . CYS A 1 80 ? -1.604 -4.490 3.213 1.00 95.31 80 CYS A CA 1
ATOM 616 C C . CYS A 1 80 ? -2.460 -5.486 4.007 1.00 95.31 80 CYS A C 1
ATOM 618 O O . CYS A 1 80 ? -3.466 -5.102 4.597 1.00 95.31 80 CYS A O 1
ATOM 620 N N . LYS A 1 81 ? -2.003 -6.743 4.100 1.00 93.56 81 LYS A N 1
ATOM 621 C CA . LYS A 1 81 ? -2.695 -7.797 4.857 1.00 93.56 81 LYS A CA 1
ATOM 622 C C . LYS A 1 81 ? -2.850 -7.434 6.329 1.00 93.56 81 LYS A C 1
ATOM 624 O O . LYS A 1 81 ? -3.924 -7.626 6.891 1.00 93.56 81 LYS A O 1
ATOM 629 N N . TRP A 1 82 ? -1.787 -6.923 6.950 1.00 94.88 82 TRP A N 1
ATOM 630 C CA . TRP A 1 82 ? -1.836 -6.464 8.334 1.00 94.88 82 TRP A CA 1
ATOM 631 C C . TRP A 1 82 ? -2.859 -5.336 8.503 1.00 94.88 82 TRP A C 1
ATOM 633 O O . TRP A 1 82 ? -3.706 -5.420 9.383 1.00 94.88 82 TRP A O 1
ATOM 643 N N . PHE A 1 83 ? -2.842 -4.325 7.630 1.00 93.94 83 PHE A N 1
ATOM 644 C CA . PHE A 1 83 ? -3.742 -3.178 7.733 1.00 93.94 83 PHE A CA 1
ATOM 645 C C . PHE A 1 83 ? -5.211 -3.610 7.659 1.00 93.94 83 PHE A C 1
ATOM 647 O O . PHE A 1 83 ? -6.015 -3.202 8.492 1.00 93.94 83 PHE A O 1
ATOM 654 N N . GLU A 1 84 ? -5.563 -4.462 6.697 1.00 90.12 84 GLU A N 1
ATOM 655 C CA . GLU A 1 84 ? -6.932 -4.967 6.531 1.00 90.12 84 GLU A CA 1
ATOM 656 C C . GLU A 1 84 ? -7.394 -5.836 7.708 1.00 90.12 84 GLU A C 1
ATOM 658 O O . GLU A 1 84 ? -8.571 -5.818 8.075 1.00 90.12 84 GLU A O 1
ATOM 663 N N . GLN A 1 85 ? -6.473 -6.590 8.313 1.00 86.69 85 GLN A N 1
ATOM 664 C CA . GLN A 1 85 ? -6.742 -7.400 9.502 1.00 86.69 85 GLN A CA 1
ATOM 665 C C . GLN A 1 85 ? -6.922 -6.536 10.753 1.00 86.69 85 GLN A C 1
ATOM 667 O O . GLN A 1 85 ? -7.826 -6.794 11.543 1.00 86.69 85 GLN A O 1
ATOM 672 N N . THR A 1 86 ? -6.094 -5.503 10.922 1.00 87.12 86 THR A N 1
ATOM 673 C CA . THR A 1 86 ? -6.114 -4.608 12.087 1.00 87.12 86 THR A CA 1
ATOM 674 C C . THR A 1 86 ? -7.247 -3.586 12.022 1.00 87.12 86 THR A C 1
ATOM 676 O O . THR A 1 86 ? -7.814 -3.229 13.054 1.00 87.12 86 THR A O 1
ATOM 679 N N . PHE A 1 87 ? -7.617 -3.123 10.826 1.00 87.06 87 PHE A N 1
ATOM 680 C CA . PHE A 1 87 ? -8.645 -2.100 10.619 1.00 87.06 87 PHE A CA 1
ATOM 681 C C . PHE A 1 87 ? -9.797 -2.622 9.745 1.00 87.06 87 PHE A C 1
ATOM 683 O O . PHE A 1 87 ? -10.014 -2.128 8.638 1.00 87.06 87 PHE A O 1
ATOM 690 N N . PRO A 1 88 ? -10.595 -3.588 10.241 1.00 75.88 88 PRO A N 1
ATOM 691 C CA . PRO A 1 88 ? -11.711 -4.149 9.482 1.00 75.88 88 PRO A CA 1
ATOM 692 C C . PRO A 1 88 ? -12.854 -3.148 9.234 1.00 75.88 88 PRO A C 1
ATOM 694 O O . PRO A 1 88 ? -13.698 -3.395 8.370 1.00 75.88 88 PRO A O 1
ATOM 697 N N . HIS A 1 89 ? -12.896 -2.039 9.987 1.00 70.62 89 HIS A N 1
ATOM 698 C CA . HIS A 1 89 ? -13.936 -1.011 9.929 1.00 70.62 89 HIS A CA 1
ATOM 699 C C . HIS A 1 89 ? -13.327 0.394 9.802 1.00 70.62 89 HIS A C 1
ATOM 701 O O . HIS A 1 89 ? -12.589 0.855 10.675 1.00 70.62 89 HIS A O 1
ATOM 707 N N . GLY A 1 90 ? -13.696 1.116 8.739 1.00 70.06 90 GLY A N 1
ATOM 708 C CA . GLY A 1 90 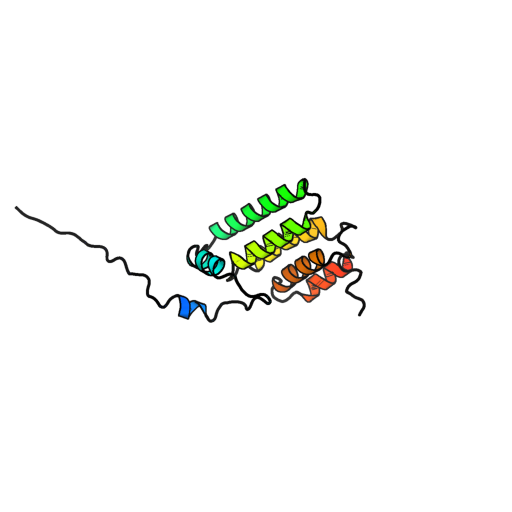? -13.227 2.485 8.499 1.00 70.06 90 GLY A CA 1
ATOM 709 C C . GLY A 1 90 ? -11.739 2.571 8.126 1.00 70.06 90 GLY A C 1
ATOM 710 O O . GLY A 1 90 ? -11.076 1.565 7.932 1.00 70.06 90 GLY A O 1
ATOM 711 N N . ARG A 1 91 ? -11.211 3.798 7.991 1.00 86.19 91 ARG A N 1
ATOM 712 C CA . ARG A 1 91 ? -9.803 4.122 7.633 1.00 86.19 91 ARG A CA 1
ATOM 713 C C . ARG A 1 91 ? -9.386 3.979 6.166 1.00 86.19 91 ARG A C 1
ATOM 715 O O . ARG A 1 91 ? -8.202 4.112 5.878 1.00 86.19 91 ARG A O 1
ATOM 722 N N . GLN A 1 92 ? -10.332 3.873 5.234 1.00 88.44 92 GLN A N 1
ATOM 723 C CA . GLN A 1 92 ? -10.039 3.851 3.789 1.00 88.44 92 GLN A CA 1
ATOM 724 C C . GLN A 1 92 ? -9.140 5.019 3.350 1.00 88.44 92 GLN A C 1
ATOM 726 O O . GLN A 1 92 ? -8.135 4.804 2.688 1.00 88.44 92 GLN A O 1
ATOM 731 N N . ARG A 1 93 ? -9.424 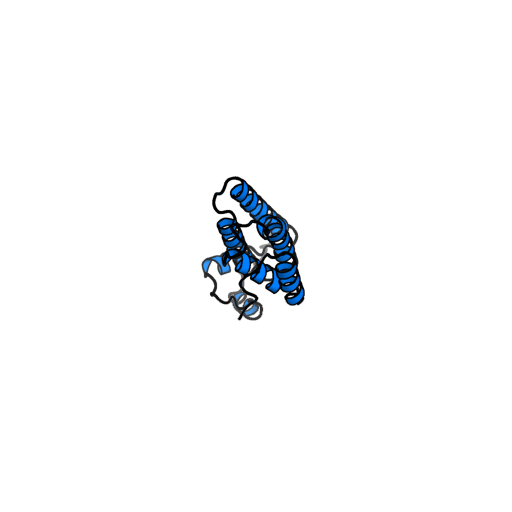6.246 3.818 1.00 91.19 93 ARG A N 1
ATOM 732 C CA . ARG A 1 93 ? -8.594 7.435 3.533 1.00 91.19 93 ARG A CA 1
ATOM 733 C C . ARG A 1 93 ? -7.155 7.303 4.038 1.00 91.19 93 ARG A C 1
ATOM 735 O O . ARG A 1 93 ? -6.224 7.707 3.348 1.00 91.19 93 ARG A O 1
ATOM 742 N N . LEU A 1 94 ? -6.978 6.745 5.236 1.00 93.31 94 LEU A N 1
ATOM 743 C CA . LEU A 1 94 ? -5.654 6.513 5.805 1.00 93.31 94 LEU A CA 1
ATOM 744 C C . LEU A 1 94 ? -4.919 5.453 4.985 1.00 93.31 94 LEU A C 1
ATOM 746 O O . LEU A 1 94 ? -3.797 5.708 4.556 1.00 93.31 94 LEU A O 1
ATOM 750 N N . PHE A 1 95 ? -5.562 4.318 4.696 1.00 95.12 95 PHE A N 1
ATOM 751 C CA . PHE A 1 95 ? -4.941 3.257 3.907 1.00 95.12 95 PHE A CA 1
ATOM 752 C C . PHE A 1 95 ? -4.548 3.750 2.516 1.00 95.12 95 PHE A C 1
ATOM 754 O O . PHE A 1 95 ? -3.396 3.607 2.120 1.00 95.12 95 PHE A O 1
ATOM 761 N N . TYR A 1 96 ? -5.469 4.439 1.840 1.00 95.62 96 TYR A N 1
ATOM 762 C CA . TYR A 1 96 ? -5.239 5.103 0.564 1.00 95.62 96 TYR A CA 1
ATOM 763 C C . TYR A 1 96 ? -3.996 5.996 0.609 1.00 95.62 96 TYR A C 1
ATOM 765 O O . TYR A 1 96 ? -3.112 5.869 -0.234 1.00 95.62 96 TYR A O 1
ATOM 773 N N . SER A 1 97 ? -3.876 6.860 1.623 1.00 96.81 97 SER A N 1
ATOM 774 C CA . SER A 1 97 ? -2.731 7.772 1.736 1.00 96.81 97 SER A CA 1
ATOM 775 C C . SER A 1 97 ? -1.388 7.050 1.910 1.00 96.81 97 SER A C 1
ATOM 777 O O . SER A 1 97 ? -0.364 7.525 1.419 1.00 96.81 97 SER A O 1
ATOM 779 N N . LEU A 1 98 ? -1.381 5.899 2.589 1.00 97.81 98 LEU A N 1
ATOM 780 C CA . LEU A 1 98 ? -0.181 5.090 2.799 1.00 97.81 98 LEU A CA 1
ATOM 781 C C . LEU A 1 98 ? 0.177 4.309 1.532 1.00 97.81 98 LEU A C 1
ATOM 783 O O . LEU A 1 98 ? 1.330 4.336 1.106 1.00 97.81 98 LEU A O 1
ATOM 787 N N . LEU A 1 99 ? -0.808 3.691 0.876 1.00 97.81 99 LEU A N 1
ATOM 788 C CA . LEU A 1 99 ? -0.616 3.002 -0.401 1.00 97.81 99 LEU A CA 1
ATOM 789 C C . LEU A 1 99 ? -0.155 3.956 -1.504 1.00 97.81 99 LEU A C 1
ATOM 791 O O . LEU A 1 99 ? 0.703 3.588 -2.302 1.00 97.81 99 LEU A O 1
ATOM 795 N N . TRP A 1 100 ? -0.639 5.202 -1.504 1.00 97.38 100 TRP A N 1
ATOM 796 C CA . TRP A 1 100 ? -0.194 6.218 -2.458 1.00 97.38 100 TRP A CA 1
ATOM 797 C C . TRP A 1 100 ? 1.323 6.449 -2.384 1.00 97.38 100 TRP A C 1
ATOM 799 O O . TRP A 1 100 ? 1.991 6.576 -3.408 1.00 97.38 100 TRP A O 1
ATOM 809 N N . LYS A 1 101 ? 1.902 6.436 -1.175 1.00 98.00 101 LYS A N 1
ATOM 810 C CA . LYS A 1 101 ? 3.359 6.549 -0.981 1.00 98.00 101 LYS A CA 1
ATOM 811 C C . LYS A 1 101 ? 4.109 5.335 -1.537 1.00 98.00 101 LYS A C 1
ATOM 813 O O . LYS A 1 101 ? 5.194 5.501 -2.089 1.00 98.00 101 LYS A O 1
ATOM 818 N N . VAL A 1 102 ? 3.536 4.134 -1.415 1.00 97.56 102 VAL A N 1
ATOM 819 C CA . VAL A 1 102 ? 4.114 2.893 -1.961 1.00 97.56 102 VAL A CA 1
ATOM 820 C C . VAL A 1 102 ? 4.166 2.959 -3.483 1.00 97.56 102 VAL A C 1
ATOM 822 O O . VAL A 1 102 ? 5.243 2.812 -4.059 1.00 97.56 102 VAL A O 1
ATOM 825 N N . VAL A 1 103 ? 3.035 3.241 -4.139 1.00 96.62 103 VAL A N 1
ATOM 826 C CA . VAL A 1 103 ? 2.994 3.315 -5.608 1.00 96.62 103 VAL A CA 1
ATOM 827 C C . VAL A 1 103 ? 3.858 4.460 -6.128 1.00 96.62 103 VAL A C 1
ATOM 829 O O . VAL A 1 103 ? 4.572 4.285 -7.108 1.00 96.62 103 VAL A O 1
ATOM 832 N N . HIS A 1 104 ? 3.907 5.600 -5.434 1.00 96.06 104 HIS A N 1
ATOM 833 C CA . HIS A 1 104 ? 4.788 6.700 -5.824 1.00 96.06 104 HIS A CA 1
ATOM 834 C C . HIS A 1 104 ? 6.269 6.294 -5.837 1.00 96.06 104 HIS A C 1
ATOM 836 O O . HIS A 1 104 ? 7.015 6.748 -6.703 1.00 96.06 104 HIS A O 1
ATOM 842 N N . LYS A 1 105 ? 6.691 5.430 -4.903 1.00 96.31 105 LYS A N 1
ATOM 843 C CA . LYS A 1 105 ? 8.076 4.957 -4.812 1.00 96.31 105 LYS A CA 1
ATOM 844 C C . LYS A 1 105 ? 8.391 3.843 -5.812 1.00 96.31 105 LYS A C 1
ATOM 846 O O . LYS A 1 105 ? 9.449 3.887 -6.427 1.00 96.31 105 LYS A O 1
ATOM 851 N N . TYR A 1 106 ? 7.502 2.861 -5.965 1.00 95.62 106 TYR A N 1
ATOM 852 C CA . TYR A 1 106 ? 7.838 1.600 -6.641 1.00 95.62 106 TYR A CA 1
ATOM 853 C C . TYR A 1 106 ? 7.155 1.385 -7.998 1.00 95.62 106 TYR A C 1
ATOM 855 O O . TYR A 1 106 ? 7.639 0.584 -8.788 1.00 95.62 106 TYR A O 1
ATOM 863 N N . ALA A 1 107 ? 6.062 2.083 -8.325 1.00 93.75 107 ALA A N 1
ATOM 864 C CA . ALA A 1 107 ? 5.254 1.780 -9.519 1.00 93.75 107 ALA A CA 1
ATOM 865 C C . ALA A 1 107 ? 5.984 1.970 -10.860 1.00 93.75 107 ALA A C 1
ATOM 867 O O . ALA A 1 107 ? 5.557 1.436 -11.879 1.00 93.75 107 ALA A O 1
ATOM 868 N N . LYS A 1 108 ? 7.070 2.752 -10.867 1.00 92.19 108 LYS A N 1
ATOM 869 C CA . LYS A 1 108 ? 7.894 3.019 -12.055 1.00 92.19 108 LYS A CA 1
ATOM 870 C C . LYS A 1 108 ? 9.181 2.192 -12.099 1.00 92.19 108 LYS A C 1
ATOM 872 O O . LYS A 1 108 ? 9.953 2.346 -13.043 1.00 92.19 108 LYS A O 1
ATOM 877 N N . CYS A 1 109 ? 9.444 1.368 -11.084 1.00 92.38 109 CYS A N 1
ATOM 878 C CA . CYS A 1 109 ? 10.611 0.494 -11.087 1.00 92.38 109 CYS A CA 1
ATOM 879 C C . CYS A 1 109 ? 10.458 -0.540 -12.214 1.00 92.38 109 CYS A C 1
ATOM 881 O O . CYS A 1 109 ? 9.428 -1.219 -12.256 1.00 92.38 109 CYS A O 1
ATOM 883 N N . PRO A 1 110 ? 11.452 -0.683 -13.111 1.00 90.19 110 PRO A N 1
ATOM 884 C CA . PRO A 1 110 ? 11.378 -1.617 -14.231 1.00 90.19 110 PRO A CA 1
ATOM 885 C C . PRO A 1 110 ? 11.084 -3.057 -13.807 1.00 90.19 110 PRO A C 1
ATOM 887 O O . PRO A 1 110 ? 10.363 -3.757 -14.512 1.00 90.19 110 PRO A O 1
ATOM 890 N N . GLU A 1 111 ? 11.585 -3.485 -12.642 1.00 90.75 111 GLU A N 1
ATOM 891 C CA . GLU A 1 111 ? 11.344 -4.833 -12.121 1.00 90.75 111 GLU A CA 1
ATOM 892 C C . GLU A 1 111 ? 9.879 -5.115 -11.736 1.00 90.75 111 GLU A C 1
ATOM 894 O O . GLU A 1 111 ? 9.509 -6.278 -11.600 1.00 90.75 111 GLU A O 1
ATOM 899 N N . TYR A 1 112 ? 9.035 -4.083 -11.594 1.00 91.75 112 TYR A N 1
ATOM 900 C CA . TYR A 1 112 ? 7.643 -4.219 -11.143 1.00 91.75 112 TYR A CA 1
ATOM 901 C C . TYR A 1 112 ? 6.590 -3.873 -12.198 1.00 91.75 112 TYR A C 1
ATOM 903 O O . TYR A 1 112 ? 5.399 -3.958 -11.901 1.00 91.75 112 TYR A O 1
ATOM 911 N N . LEU A 1 113 ? 6.991 -3.502 -13.419 1.00 88.25 113 LEU A N 1
ATOM 912 C CA . LEU A 1 113 ? 6.052 -3.110 -14.483 1.00 88.25 113 LEU A CA 1
ATOM 913 C C . LEU A 1 113 ? 5.098 -4.243 -14.896 1.00 88.25 113 LEU A C 1
ATOM 915 O O . LEU A 1 113 ? 3.976 -3.976 -15.320 1.00 88.25 113 LEU A O 1
ATOM 919 N N . ASP A 1 114 ? 5.542 -5.490 -14.733 1.00 86.00 114 ASP A N 1
ATOM 920 C CA . ASP A 1 114 ? 4.788 -6.709 -15.047 1.00 86.00 114 ASP A CA 1
ATOM 921 C C . ASP A 1 114 ? 4.578 -7.602 -13.807 1.00 86.00 114 ASP A C 1
ATOM 923 O O . ASP A 1 114 ? 4.286 -8.791 -13.931 1.00 86.00 114 ASP A O 1
ATOM 927 N N . ASP A 1 115 ? 4.756 -7.058 -12.601 1.00 90.75 115 ASP A N 1
ATOM 928 C CA . ASP A 1 115 ? 4.628 -7.821 -11.358 1.00 90.75 115 ASP A CA 1
ATOM 929 C C . ASP A 1 115 ? 3.176 -7.792 -10.853 1.00 90.75 115 ASP A C 1
ATOM 931 O O . ASP A 1 115 ? 2.627 -6.739 -10.514 1.00 90.75 115 ASP A O 1
ATOM 935 N N . GLU A 1 116 ? 2.548 -8.967 -10.739 1.00 91.31 116 GLU A N 1
ATOM 936 C CA . GLU A 1 116 ? 1.185 -9.118 -10.209 1.00 91.31 116 GLU A CA 1
ATOM 937 C C . GLU A 1 116 ? 1.016 -8.486 -8.818 1.00 91.31 116 GLU A C 1
ATOM 939 O O . GLU A 1 116 ? -0.067 -8.025 -8.456 1.00 91.31 116 GLU A O 1
ATOM 944 N N . ARG A 1 117 ? 2.083 -8.425 -8.016 1.00 94.88 117 ARG A N 1
ATOM 945 C CA . ARG A 1 117 ? 2.065 -7.832 -6.673 1.00 94.88 117 ARG A CA 1
ATOM 946 C C . ARG A 1 117 ? 1.892 -6.321 -6.727 1.00 94.88 117 ARG A C 1
ATOM 948 O O . ARG A 1 117 ? 1.207 -5.769 -5.866 1.00 94.88 117 ARG A O 1
ATOM 955 N N . MET A 1 118 ? 2.447 -5.663 -7.745 1.00 95.44 118 MET A N 1
ATOM 956 C CA . MET A 1 118 ? 2.200 -4.244 -7.996 1.00 95.44 118 MET A CA 1
ATOM 957 C C . MET A 1 118 ? 0.735 -4.015 -8.375 1.00 95.44 118 MET A C 1
ATOM 959 O O . MET A 1 118 ? 0.100 -3.119 -7.818 1.00 95.44 118 MET A O 1
ATOM 963 N N . LEU A 1 119 ? 0.157 -4.870 -9.231 1.00 93.62 119 LEU A N 1
ATOM 964 C CA . LEU A 1 119 ? -1.278 -4.817 -9.539 1.00 93.62 119 LEU A CA 1
ATOM 965 C C . LEU A 1 119 ? -2.126 -4.934 -8.267 1.00 93.62 119 LEU A C 1
ATOM 967 O O . LEU A 1 119 ? -3.030 -4.130 -8.071 1.00 93.62 119 LEU A O 1
ATOM 971 N N . ARG A 1 120 ? -1.819 -5.877 -7.367 1.00 94.75 120 ARG A N 1
ATOM 972 C CA . ARG A 1 120 ? -2.550 -6.013 -6.092 1.00 94.75 120 ARG A CA 1
ATOM 973 C C . ARG A 1 120 ? -2.498 -4.747 -5.236 1.00 94.75 120 ARG A C 1
ATOM 975 O O . ARG A 1 120 ? -3.478 -4.407 -4.578 1.00 94.75 120 ARG A O 1
ATOM 982 N N . ILE A 1 121 ? -1.372 -4.037 -5.231 1.00 96.38 121 ILE A N 1
ATOM 983 C CA . ILE A 1 121 ? -1.246 -2.761 -4.515 1.00 96.38 121 ILE A CA 1
ATOM 984 C C . ILE A 1 121 ? -2.125 -1.686 -5.175 1.00 96.38 121 ILE A C 1
ATOM 986 O O . ILE A 1 121 ? -2.798 -0.941 -4.460 1.00 96.38 121 ILE A O 1
ATOM 990 N N . TRP A 1 122 ? -2.182 -1.636 -6.510 1.00 96.12 122 TRP A N 1
ATOM 991 C CA . TRP A 1 122 ? -3.104 -0.759 -7.243 1.00 96.12 122 TRP A CA 1
ATOM 992 C C . TRP A 1 122 ? -4.576 -1.087 -6.984 1.00 96.12 122 TRP A C 1
ATOM 994 O O . TRP A 1 122 ? -5.359 -0.166 -6.759 1.00 96.12 122 TRP A O 1
ATOM 1004 N N . GLU A 1 123 ? -4.948 -2.369 -6.949 1.00 94.12 123 GLU A N 1
ATOM 1005 C CA . GLU A 1 123 ? -6.299 -2.818 -6.589 1.00 94.12 123 GLU A CA 1
ATOM 1006 C C . GLU A 1 123 ? -6.675 -2.338 -5.183 1.00 94.12 123 GLU A C 1
ATOM 1008 O O . GLU A 1 123 ? -7.711 -1.699 -5.006 1.00 94.12 123 GLU A O 1
ATOM 1013 N N . ASN A 1 124 ? -5.796 -2.550 -4.197 1.00 94.81 124 ASN A N 1
ATOM 1014 C CA . ASN A 1 124 ? -6.014 -2.073 -2.830 1.00 94.81 124 ASN A CA 1
ATOM 1015 C C . ASN A 1 124 ? -6.171 -0.548 -2.772 1.00 94.81 124 ASN A C 1
ATOM 1017 O O . ASN A 1 124 ? -6.999 -0.033 -2.021 1.00 94.81 124 ASN A O 1
ATOM 1021 N N . LEU A 1 125 ? -5.399 0.197 -3.565 1.00 95.81 125 LEU A N 1
ATOM 1022 C CA . LEU A 1 125 ? -5.509 1.650 -3.637 1.00 95.81 125 LEU A CA 1
ATOM 1023 C C . LEU A 1 125 ? -6.845 2.087 -4.264 1.00 95.81 125 LEU A C 1
ATOM 1025 O O . LEU A 1 125 ? -7.515 2.969 -3.722 1.00 95.81 125 LEU A O 1
ATOM 1029 N N . ALA A 1 126 ? -7.261 1.447 -5.360 1.00 94.81 126 ALA A N 1
ATOM 1030 C CA . ALA A 1 126 ? -8.523 1.712 -6.045 1.00 94.81 126 ALA A CA 1
ATOM 1031 C C . ALA A 1 126 ? -9.738 1.381 -5.161 1.00 94.81 126 ALA A C 1
ATOM 1033 O O . ALA A 1 126 ? -10.640 2.210 -5.027 1.00 94.81 126 ALA A O 1
ATOM 1034 N N . ASP A 1 127 ? -9.727 0.242 -4.466 1.00 92.50 127 ASP A N 1
ATOM 1035 C CA . ASP A 1 127 ? -10.792 -0.190 -3.548 1.00 92.50 127 ASP A CA 1
ATOM 1036 C C . ASP A 1 127 ? -10.964 0.748 -2.334 1.00 92.50 127 ASP A C 1
ATOM 1038 O O . ASP A 1 127 ? -12.015 0.758 -1.680 1.00 92.50 127 ASP A O 1
ATOM 1042 N N . ASN A 1 128 ? -9.942 1.558 -2.034 1.00 93.81 128 ASN A N 1
ATOM 1043 C CA . ASN A 1 128 ? -9.926 2.530 -0.938 1.00 93.81 128 ASN A CA 1
ATOM 1044 C C . ASN A 1 128 ? -10.024 3.997 -1.408 1.00 93.81 128 ASN A C 1
ATOM 1046 O O . ASN A 1 128 ? -9.914 4.913 -0.592 1.00 93.81 128 ASN A O 1
ATOM 1050 N N . SER A 1 129 ? -10.293 4.231 -2.695 1.00 91.75 129 SER A N 1
ATOM 1051 C CA . SER A 1 129 ? -10.362 5.564 -3.320 1.00 91.75 129 SER A CA 1
ATOM 1052 C C . SER A 1 129 ? -11.706 6.298 -3.164 1.00 91.75 129 SER A C 1
ATOM 1054 O O . SER A 1 129 ? -11.881 7.371 -3.731 1.00 91.75 129 SER A O 1
ATOM 1056 N N . LEU A 1 130 ? -12.667 5.752 -2.407 1.00 90.12 130 LEU A N 1
ATOM 1057 C CA . LEU A 1 130 ? -14.013 6.328 -2.218 1.00 90.12 130 LEU A CA 1
ATOM 1058 C C . LEU A 1 130 ? -14.813 6.526 -3.522 1.00 90.12 130 LEU A C 1
ATOM 1060 O O . LEU A 1 130 ? -15.581 7.476 -3.641 1.00 90.12 130 LEU A O 1
ATOM 1064 N N . GLY A 1 131 ? -14.660 5.605 -4.476 1.00 89.12 131 GLY A N 1
ATOM 1065 C CA . GLY A 1 131 ? -15.400 5.613 -5.744 1.00 89.12 131 GLY A CA 1
ATOM 1066 C C . GLY A 1 131 ? -14.602 6.127 -6.942 1.00 89.12 131 GLY A C 1
ATOM 1067 O O . GLY A 1 131 ? -15.090 6.033 -8.060 1.00 89.12 131 GLY A O 1
ATOM 1068 N N . HIS A 1 132 ? -13.363 6.575 -6.731 1.00 92.75 132 HIS A N 1
ATOM 1069 C CA . HIS A 1 132 ? -12.465 7.068 -7.781 1.00 92.75 132 HIS A CA 1
ATOM 1070 C C . HIS A 1 132 ? -11.538 5.982 -8.353 1.00 92.75 132 HIS A C 1
ATOM 1072 O O . HIS A 1 132 ? -10.407 6.251 -8.753 1.00 92.75 132 HIS A O 1
ATOM 1078 N N . GLY A 1 133 ? -11.973 4.717 -8.337 1.00 93.12 133 GLY A N 1
ATOM 1079 C CA . GLY A 1 133 ? -11.117 3.587 -8.710 1.00 93.12 133 GLY A CA 1
ATOM 1080 C C . GLY A 1 133 ? -10.679 3.644 -10.174 1.00 93.12 133 GLY A C 1
ATOM 1081 O O . GLY A 1 133 ? -9.545 3.296 -10.493 1.00 93.12 133 GLY A O 1
ATOM 1082 N N . TRP A 1 134 ? -11.549 4.146 -11.053 1.00 92.12 134 TRP A N 1
ATOM 1083 C CA . TRP A 1 134 ? -11.230 4.354 -12.464 1.00 92.12 134 TRP A CA 1
ATOM 1084 C C . TRP A 1 134 ? -10.057 5.323 -12.643 1.00 92.12 134 TRP A C 1
ATOM 1086 O O . TRP A 1 134 ? -9.113 5.022 -13.368 1.00 92.12 134 TRP A O 1
ATOM 1096 N N . GLU A 1 135 ? -10.072 6.451 -11.937 1.00 95.00 135 GLU A N 1
ATOM 1097 C CA . GLU A 1 135 ? -9.028 7.471 -11.985 1.00 95.00 135 GLU A CA 1
ATOM 1098 C C . GLU A 1 135 ? -7.688 6.927 -11.474 1.00 95.00 135 GLU A C 1
ATOM 1100 O O . GLU A 1 135 ? -6.634 7.277 -12.009 1.00 95.00 135 GLU A O 1
ATOM 1105 N N . ILE A 1 136 ? -7.719 6.020 -10.491 1.00 96.00 136 ILE A N 1
ATOM 1106 C CA . ILE A 1 136 ? -6.526 5.314 -10.009 1.00 96.00 136 ILE A CA 1
ATOM 1107 C C . ILE A 1 136 ? -5.922 4.441 -11.111 1.00 96.00 136 ILE A C 1
ATOM 1109 O O . ILE A 1 136 ? -4.728 4.557 -11.391 1.00 96.00 136 ILE A O 1
ATOM 1113 N N . TYR A 1 137 ? -6.727 3.620 -11.788 1.00 93.62 137 TYR A N 1
ATOM 1114 C CA . TYR A 1 137 ? -6.230 2.791 -12.891 1.00 93.62 137 TYR A CA 1
ATOM 1115 C C . TYR A 1 137 ? -5.799 3.624 -14.101 1.00 93.62 137 TYR A C 1
ATOM 1117 O O . TYR A 1 137 ? -4.777 3.331 -14.722 1.00 93.62 137 TYR A O 1
ATOM 1125 N N . GLN A 1 138 ? -6.518 4.703 -14.414 1.00 93.50 138 GLN A N 1
ATOM 1126 C CA . GLN A 1 138 ? -6.126 5.638 -15.464 1.00 93.50 138 GLN A CA 1
ATOM 1127 C C . GLN A 1 138 ? -4.766 6.276 -15.153 1.00 93.50 138 GLN A C 1
ATOM 1129 O O . GLN A 1 138 ? -3.912 6.369 -16.040 1.00 93.50 138 GLN A O 1
ATOM 1134 N N . HIS A 1 139 ? -4.530 6.676 -13.900 1.00 94.38 139 HIS A N 1
ATOM 1135 C CA . HIS A 1 139 ? -3.233 7.185 -13.468 1.00 94.38 139 HIS A CA 1
ATOM 1136 C C . HIS A 1 139 ? -2.136 6.124 -13.609 1.00 94.38 139 HIS A C 1
ATOM 1138 O O . HIS A 1 139 ? -1.104 6.405 -14.218 1.00 94.38 139 HIS A O 1
ATOM 1144 N N . ALA A 1 140 ? -2.376 4.904 -13.121 1.00 93.44 140 ALA A N 1
ATOM 1145 C CA . ALA A 1 140 ? -1.437 3.788 -13.214 1.00 93.44 140 ALA A CA 1
ATOM 1146 C C . ALA A 1 140 ? -1.042 3.477 -14.671 1.00 93.44 140 ALA A C 1
ATOM 1148 O O . ALA A 1 140 ? 0.142 3.317 -14.972 1.00 93.44 140 ALA A O 1
ATOM 1149 N N . ASN A 1 141 ? -2.011 3.486 -15.593 1.00 90.94 141 ASN A N 1
ATOM 1150 C CA . ASN A 1 141 ? -1.774 3.341 -17.031 1.00 90.94 141 ASN A CA 1
ATOM 1151 C C . ASN A 1 141 ? -0.966 4.509 -17.607 1.00 90.94 141 ASN A C 1
ATOM 1153 O O . ASN A 1 141 ? -0.007 4.293 -18.343 1.00 90.94 141 ASN A O 1
ATOM 1157 N N . THR A 1 142 ? -1.307 5.747 -17.238 1.00 92.12 142 THR A N 1
ATOM 1158 C CA . THR A 1 142 ? -0.619 6.956 -17.726 1.00 92.12 142 THR A CA 1
ATOM 1159 C C . THR A 1 142 ? 0.859 6.969 -17.338 1.00 92.12 142 THR A C 1
ATOM 1161 O O . THR A 1 142 ? 1.698 7.435 -18.104 1.00 92.12 142 THR A O 1
ATOM 1164 N N . ILE A 1 143 ? 1.198 6.443 -16.157 1.00 92.00 143 ILE A N 1
ATOM 1165 C CA . ILE A 1 143 ? 2.591 6.343 -15.704 1.00 92.00 143 ILE A CA 1
ATOM 1166 C C . ILE A 1 143 ? 3.295 5.056 -16.155 1.00 92.00 143 ILE A 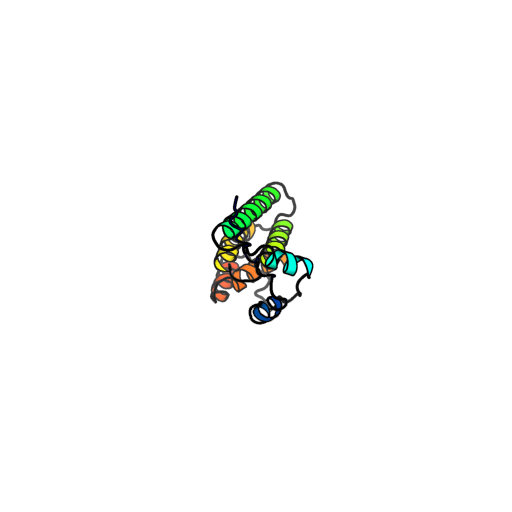C 1
ATOM 1168 O O . ILE A 1 143 ? 4.442 4.842 -15.768 1.00 92.00 143 ILE A O 1
ATOM 1172 N N . GLY A 1 144 ? 2.625 4.208 -16.942 1.00 88.81 144 GLY A N 1
ATOM 1173 C CA . GLY A 1 144 ? 3.168 2.953 -17.457 1.00 88.81 144 GLY A CA 1
ATOM 1174 C C . GLY A 1 144 ? 3.269 1.826 -16.428 1.00 88.81 144 GLY A C 1
ATOM 1175 O O . GLY A 1 144 ? 3.927 0.833 -16.692 1.00 88.81 144 GLY A O 1
ATOM 1176 N N . SER A 1 145 ? 2.629 1.938 -15.263 1.00 88.50 145 SER A N 1
ATOM 1177 C CA . SER A 1 145 ? 2.756 0.933 -14.199 1.00 88.50 145 SER A CA 1
ATOM 1178 C C . SER A 1 145 ? 1.984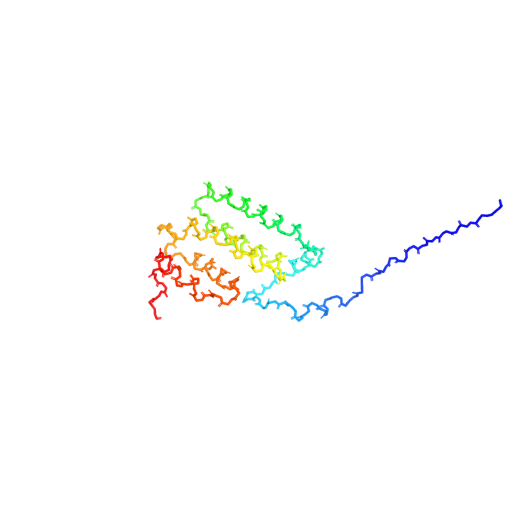 -0.364 -14.475 1.00 88.50 145 SER A C 1
ATOM 1180 O O . SER A 1 145 ? 2.286 -1.373 -13.850 1.00 88.50 145 SER A O 1
ATOM 1182 N N . LEU A 1 146 ? 0.997 -0.349 -15.382 1.00 79.06 146 LEU A N 1
ATOM 1183 C CA . LEU A 1 146 ? 0.135 -1.498 -15.714 1.00 79.06 146 LEU A CA 1
ATOM 1184 C C . LEU A 1 146 ? 0.210 -1.884 -17.205 1.00 79.06 146 LEU A C 1
ATOM 1186 O O . LEU A 1 146 ? -0.778 -2.311 -17.803 1.00 79.06 146 LEU A O 1
ATOM 1190 N N . LEU A 1 147 ? 1.389 -1.724 -17.815 1.00 65.94 147 LEU A N 1
ATOM 1191 C CA . LEU A 1 147 ? 1.623 -1.817 -19.265 1.00 65.94 147 LEU A CA 1
ATOM 1192 C C . LEU A 1 147 ? 1.132 -3.116 -19.936 1.00 65.94 147 LEU A C 1
ATOM 1194 O O . LEU A 1 147 ? 0.825 -3.081 -21.127 1.00 65.94 147 LEU A O 1
ATOM 1198 N N . ARG A 1 148 ? 1.022 -4.243 -19.218 1.00 57.31 148 ARG A N 1
ATOM 1199 C CA . ARG A 1 148 ? 0.613 -5.537 -19.801 1.00 57.31 148 ARG A CA 1
ATOM 1200 C C . ARG A 1 148 ? -0.794 -6.028 -19.475 1.00 57.31 148 ARG A C 1
ATOM 1202 O O . ARG A 1 148 ? -1.256 -6.954 -20.132 1.00 57.31 148 ARG A O 1
ATOM 1209 N N . LEU A 1 149 ? -1.495 -5.428 -18.516 1.00 52.41 149 LEU A N 1
ATOM 1210 C CA . LEU A 1 149 ? -2.834 -5.893 -18.115 1.00 52.41 149 LEU A CA 1
ATOM 1211 C C . LEU A 1 149 ? -3.970 -5.174 -18.853 1.00 52.41 149 LEU A C 1
ATOM 1213 O O . LEU A 1 149 ? -5.122 -5.580 -18.755 1.00 52.41 149 LEU A O 1
ATOM 1217 N N . ALA A 1 150 ? -3.647 -4.130 -19.619 1.00 46.09 150 ALA A N 1
ATOM 1218 C CA . ALA A 1 150 ? -4.597 -3.359 -20.419 1.00 46.09 150 ALA A CA 1
ATOM 1219 C C . ALA A 1 150 ? -4.901 -3.972 -21.807 1.00 46.09 150 ALA A C 1
ATOM 1221 O O . ALA A 1 150 ? -5.562 -3.328 -22.619 1.00 46.09 150 ALA A O 1
ATOM 1222 N N . ILE A 1 151 ? -4.415 -5.185 -22.101 1.00 40.44 151 ILE A N 1
ATOM 1223 C CA . ILE A 1 151 ? -4.630 -5.873 -23.383 1.00 40.44 151 ILE A CA 1
ATOM 1224 C C . ILE A 1 151 ? -5.184 -7.282 -23.130 1.00 40.44 151 ILE A C 1
ATOM 1226 O O . ILE A 1 151 ? -4.431 -8.243 -23.236 1.00 40.44 151 ILE A O 1
ATOM 1230 N N . VAL A 1 152 ? -6.479 -7.395 -22.806 1.00 36.75 152 VAL A N 1
ATOM 1231 C CA . VAL A 1 152 ? -7.391 -8.469 -23.267 1.00 36.75 152 VAL A CA 1
ATOM 1232 C C . VAL A 1 152 ? -8.818 -7.929 -23.271 1.00 36.75 152 VAL A C 1
ATOM 1234 O O . VAL A 1 152 ? -9.231 -7.378 -22.227 1.00 36.75 152 VAL A O 1
#